Protein AF-A0A382G7A2-F1 (afdb_monomer_lite)

Foldseek 3Di:
DDQFEEEEEFQCQFPDPRVVVSLVVVLVVVVVVRHLYAYEHDHDPPGDRHNQDPPPPSSVVVVVRYDPDPDDPDDGPYYHYSDDD

pLDDT: mean 94.69, std 6.2, range [58.5, 98.06]

Sequence (85 aa):
MSKPLVLVTAPITTRSGYGNHSRDIVSALLDLDKYEVKVNPVRWGNTPMNALEDGNPIHDKIKECMLTEPSLPTQPDLHIHIVVP

Secondary structure (DSSP, 8-state):
-PPPEEEEEE-TTSSSHHHHHHHHHHHHHHHHT-SEEEEEE---TT--S--S-TT-HHHHHHHHTB-SSS--SS--SEEEE-S--

Organism: NCBI:txid408172

Structure (mmCIF, N/CA/C/O backbone):
data_AF-A0A382G7A2-F1
#
_entry.id   AF-A0A382G7A2-F1
#
loop_
_atom_site.group_PDB
_atom_site.id
_atom_site.type_symbol
_atom_site.label_atom_id
_atom_site.label_alt_id
_atom_site.label_comp_id
_atom_site.label_asym_id
_atom_site.label_entity_id
_atom_site.label_seq_id
_atom_site.pdbx_PDB_ins_code
_atom_site.Cartn_x
_atom_site.Cartn_y
_atom_site.Cartn_z
_atom_site.occupancy
_atom_site.B_iso_or_equiv
_atom_site.auth_seq_id
_atom_site.auth_comp_id
_atom_site.auth_asym_id
_atom_site.auth_atom_id
_atom_site.pdbx_PDB_model_num
ATOM 1 N N . MET A 1 1 ? -16.864 -0.111 18.006 1.00 58.50 1 MET A N 1
ATOM 2 C CA . MET A 1 1 ? -15.545 0.555 17.955 1.00 58.50 1 MET A CA 1
ATOM 3 C C . MET A 1 1 ? -15.184 0.741 16.492 1.00 58.50 1 MET A C 1
ATOM 5 O O . MET A 1 1 ? -15.549 -0.128 15.707 1.00 58.50 1 MET A O 1
ATOM 9 N N . SER A 1 2 ? -14.555 1.854 16.113 1.00 86.56 2 SER A N 1
ATOM 10 C CA . SER A 1 2 ? -13.997 2.029 14.764 1.00 86.56 2 SER A CA 1
ATOM 11 C C . SER A 1 2 ? -12.866 1.022 14.527 1.00 86.56 2 SER A C 1
ATOM 13 O O . SER A 1 2 ? -12.199 0.611 15.479 1.00 86.56 2 SER A O 1
ATOM 15 N N . LYS A 1 3 ? -12.680 0.587 13.275 1.00 95.19 3 LYS A N 1
ATOM 16 C CA . LYS A 1 3 ? -11.521 -0.235 12.894 1.00 95.19 3 LYS A CA 1
ATOM 17 C C . LYS A 1 3 ? -10.243 0.604 13.094 1.00 95.19 3 LYS A C 1
ATOM 19 O O . LYS A 1 3 ? -10.298 1.798 12.805 1.00 95.19 3 LYS A O 1
ATOM 24 N N . PRO A 1 4 ? -9.123 0.030 13.571 1.00 96.75 4 PRO A N 1
ATOM 25 C CA . PRO A 1 4 ? -7.860 0.760 13.648 1.00 96.75 4 PRO A CA 1
ATOM 26 C C . PRO A 1 4 ? -7.405 1.216 12.257 1.00 96.75 4 PRO A C 1
ATOM 28 O O . PRO A 1 4 ? -7.500 0.444 11.295 1.00 96.75 4 PRO A O 1
ATOM 31 N N . LEU A 1 5 ? -6.902 2.445 12.162 1.00 97.25 5 LEU A N 1
ATOM 32 C CA . LEU A 1 5 ? -6.378 3.043 10.940 1.00 97.25 5 LEU A CA 1
ATOM 33 C C . LEU A 1 5 ? -4.943 2.568 10.696 1.00 97.25 5 LEU A C 1
ATOM 35 O O . LEU A 1 5 ? -4.027 2.879 11.459 1.00 97.25 5 LEU A O 1
ATOM 39 N N . VAL A 1 6 ? -4.738 1.846 9.598 1.00 97.94 6 VAL A N 1
ATOM 40 C CA . VAL A 1 6 ? -3.423 1.383 9.149 1.00 97.94 6 VAL A CA 1
ATOM 41 C C . VAL A 1 6 ? -3.005 2.188 7.926 1.00 97.94 6 VAL A C 1
ATOM 43 O O . VAL A 1 6 ? -3.616 2.081 6.863 1.00 97.94 6 VAL A O 1
ATOM 46 N N . LEU A 1 7 ? -1.931 2.965 8.063 1.00 98.06 7 LEU A N 1
ATOM 47 C CA . LEU A 1 7 ? -1.260 3.600 6.933 1.00 98.06 7 LEU A CA 1
ATOM 48 C C . LEU A 1 7 ? -0.183 2.660 6.392 1.00 98.06 7 LEU A C 1
ATOM 50 O O . LEU A 1 7 ? 0.684 2.212 7.139 1.00 98.06 7 LEU A O 1
ATOM 54 N N . VAL A 1 8 ? -0.187 2.411 5.088 1.00 98.00 8 VAL A N 1
ATOM 55 C CA . VAL A 1 8 ? 0.872 1.676 4.391 1.00 98.00 8 VAL A CA 1
ATOM 56 C C . VAL A 1 8 ? 1.565 2.618 3.413 1.00 98.00 8 VAL A C 1
ATOM 58 O O . VAL A 1 8 ? 0.965 3.029 2.425 1.00 98.00 8 VAL A O 1
ATOM 61 N N . THR A 1 9 ? 2.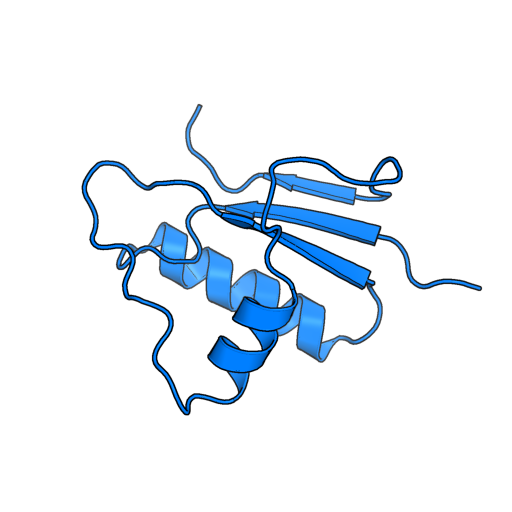830 2.955 3.656 1.00 97.50 9 THR A N 1
ATOM 62 C CA . THR A 1 9 ? 3.653 3.722 2.705 1.00 97.50 9 THR A CA 1
ATOM 63 C C . THR A 1 9 ? 4.537 2.758 1.927 1.00 97.50 9 THR A C 1
ATOM 65 O O . THR A 1 9 ? 5.429 2.141 2.513 1.00 97.50 9 THR A O 1
ATOM 68 N N . ALA A 1 10 ? 4.279 2.588 0.628 1.00 97.19 10 ALA A N 1
ATOM 69 C CA . ALA A 1 10 ? 4.891 1.510 -0.150 1.00 97.19 10 ALA A CA 1
ATOM 70 C C . ALA A 1 10 ? 4.849 1.742 -1.675 1.00 97.19 10 ALA A C 1
ATOM 72 O O . ALA A 1 10 ? 3.957 2.441 -2.167 1.00 97.19 10 ALA A O 1
ATOM 73 N N . PRO A 1 11 ? 5.751 1.132 -2.472 1.00 96.69 11 PRO A N 1
ATOM 74 C CA . PRO A 1 11 ? 5.793 1.284 -3.926 1.00 96.69 11 PRO A CA 1
ATOM 75 C C . PRO A 1 11 ? 4.759 0.416 -4.662 1.00 96.69 11 PRO A C 1
ATOM 77 O O . PRO A 1 11 ? 5.061 -0.243 -5.659 1.00 96.69 11 PRO A O 1
ATOM 80 N N . ILE A 1 12 ? 3.521 0.402 -4.171 1.00 97.25 12 ILE A N 1
ATOM 81 C CA . ILE A 1 12 ? 2.459 -0.540 -4.554 1.00 97.25 12 ILE A CA 1
ATOM 82 C C . ILE A 1 12 ? 2.056 -0.473 -6.037 1.00 97.25 12 ILE A C 1
ATOM 84 O O . ILE A 1 12 ? 1.627 -1.473 -6.615 1.00 97.25 12 ILE A O 1
ATOM 88 N N . THR A 1 13 ? 2.231 0.683 -6.679 1.00 97.12 13 THR A N 1
ATOM 89 C CA . THR A 1 13 ? 1.918 0.892 -8.102 1.00 97.12 13 THR A CA 1
ATOM 90 C C . THR A 1 13 ? 3.024 0.397 -9.024 1.00 97.12 13 THR A C 1
ATOM 92 O O . THR A 1 13 ? 2.821 0.289 -10.234 1.00 97.12 13 THR A O 1
ATOM 95 N N . THR A 1 14 ? 4.202 0.093 -8.479 1.00 97.25 14 THR A N 1
ATOM 96 C CA . THR A 1 14 ? 5.390 -0.189 -9.279 1.00 97.25 14 THR A CA 1
ATOM 97 C C . THR A 1 14 ? 5.423 -1.635 -9.771 1.00 97.25 14 THR A C 1
ATOM 99 O O . THR A 1 14 ? 5.069 -2.582 -9.053 1.00 97.25 14 THR A O 1
ATOM 102 N N . ARG A 1 15 ? 5.897 -1.828 -11.005 1.00 96.38 15 ARG A N 1
ATOM 103 C CA . ARG A 1 15 ? 6.268 -3.132 -11.576 1.00 96.38 15 ARG A CA 1
ATOM 104 C C . ARG A 1 15 ? 7.644 -3.540 -11.024 1.00 96.38 15 ARG A C 1
ATOM 106 O O . ARG A 1 15 ? 8.646 -3.524 -11.731 1.00 96.38 15 ARG A O 1
ATOM 113 N N . SER A 1 16 ? 7.697 -3.843 -9.728 1.00 95.00 16 SER A N 1
ATOM 114 C CA . SER A 1 16 ? 8.903 -4.264 -9.004 1.00 95.00 16 SER A CA 1
ATOM 115 C C . SER A 1 16 ? 8.584 -5.385 -8.009 1.00 95.00 16 SER A C 1
ATOM 117 O O . SER A 1 16 ? 7.418 -5.597 -7.671 1.00 95.00 16 SER A O 1
ATOM 119 N N . GLY A 1 17 ? 9.609 -6.089 -7.512 1.00 94.38 17 GLY A N 1
ATOM 120 C CA . GLY A 1 17 ? 9.434 -7.099 -6.458 1.00 94.38 17 GLY A CA 1
ATOM 121 C C . GLY A 1 17 ? 8.862 -6.502 -5.167 1.00 94.38 17 GLY A C 1
ATOM 122 O O . GLY A 1 17 ? 7.917 -7.049 -4.606 1.00 94.38 17 GLY A O 1
ATOM 123 N N . TYR A 1 18 ? 9.348 -5.324 -4.760 1.00 94.56 18 TYR A N 1
ATOM 124 C CA . TYR A 1 18 ? 8.799 -4.589 -3.617 1.00 94.56 18 TYR A CA 1
ATOM 125 C C . TYR A 1 18 ? 7.369 -4.123 -3.865 1.00 94.56 18 TYR A C 1
ATOM 127 O O . TYR A 1 18 ? 6.531 -4.236 -2.976 1.00 94.56 18 TYR A O 1
ATOM 135 N N . GLY A 1 19 ? 7.058 -3.657 -5.076 1.00 96.69 19 GLY A N 1
ATOM 136 C CA . GLY A 1 19 ? 5.694 -3.313 -5.460 1.00 96.69 19 GLY A CA 1
ATOM 137 C C . GLY A 1 19 ? 4.764 -4.519 -5.393 1.00 96.69 19 GLY A C 1
ATOM 138 O O . GLY A 1 19 ? 3.651 -4.395 -4.891 1.00 96.69 19 GLY A O 1
ATOM 139 N N . ASN A 1 20 ? 5.233 -5.694 -5.823 1.00 97.00 20 ASN A N 1
ATOM 140 C CA . ASN A 1 20 ? 4.465 -6.932 -5.728 1.00 97.00 20 ASN A CA 1
ATOM 141 C C . ASN A 1 20 ? 4.185 -7.323 -4.285 1.00 97.00 20 ASN A C 1
ATOM 143 O O . ASN A 1 20 ? 3.030 -7.474 -3.908 1.00 97.00 20 ASN A O 1
ATOM 147 N N . HIS A 1 21 ? 5.225 -7.359 -3.458 1.00 96.25 21 HIS A N 1
ATOM 148 C CA . HIS A 1 21 ? 5.070 -7.698 -2.052 1.00 96.25 21 HIS A CA 1
ATOM 149 C C . HIS A 1 21 ? 4.194 -6.686 -1.294 1.00 96.25 21 HIS A C 1
ATOM 151 O O . HIS A 1 21 ? 3.414 -7.052 -0.421 1.00 96.25 21 HIS A O 1
ATOM 157 N N . SER A 1 22 ? 4.263 -5.407 -1.675 1.00 97.44 22 SER A N 1
ATOM 158 C CA . SER A 1 22 ? 3.380 -4.368 -1.136 1.00 97.44 22 SER A CA 1
ATOM 159 C C . SER A 1 22 ? 1.910 -4.637 -1.469 1.00 97.44 22 SER A C 1
ATOM 161 O O . SER A 1 22 ? 1.052 -4.451 -0.610 1.00 97.44 22 SER A O 1
ATOM 163 N N . ARG A 1 23 ? 1.608 -5.094 -2.695 1.00 97.75 23 ARG A N 1
ATOM 164 C CA . ARG A 1 23 ? 0.246 -5.490 -3.087 1.00 97.75 23 ARG A CA 1
ATOM 165 C C . ARG A 1 23 ? -0.223 -6.713 -2.308 1.00 97.75 23 ARG A C 1
ATOM 167 O O . ARG A 1 23 ? -1.360 -6.696 -1.851 1.00 97.75 23 ARG A O 1
ATOM 174 N N . ASP A 1 24 ? 0.636 -7.710 -2.097 1.00 97.62 24 ASP A N 1
ATOM 175 C CA . ASP A 1 24 ? 0.295 -8.901 -1.304 1.00 97.62 24 ASP A CA 1
ATOM 176 C C . ASP A 1 24 ? -0.093 -8.517 0.135 1.00 97.62 24 ASP A C 1
ATOM 178 O O . ASP A 1 24 ? -1.137 -8.935 0.636 1.00 97.62 24 ASP A O 1
ATOM 182 N N . ILE A 1 25 ? 0.704 -7.654 0.778 1.00 97.69 25 ILE A N 1
ATOM 183 C CA . ILE A 1 25 ? 0.442 -7.175 2.143 1.00 97.69 25 ILE A CA 1
ATOM 184 C C . ILE A 1 25 ? -0.867 -6.385 2.212 1.00 97.69 25 ILE A C 1
ATOM 186 O O . ILE A 1 25 ? -1.697 -6.652 3.07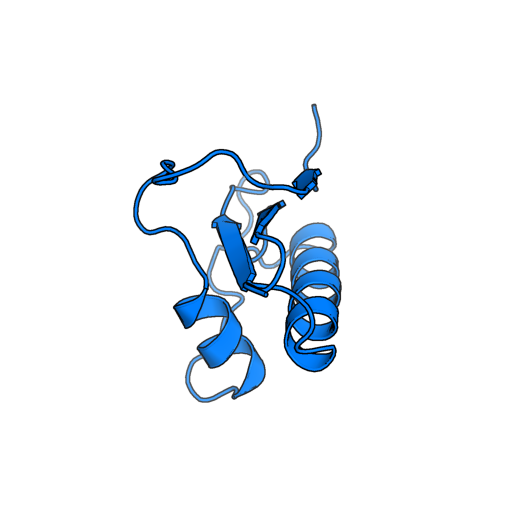9 1.00 97.69 25 ILE A O 1
ATOM 190 N N . VAL A 1 26 ? -1.073 -5.420 1.311 1.00 98.00 26 VAL A N 1
ATOM 191 C CA . VAL A 1 26 ? -2.301 -4.612 1.318 1.00 98.00 26 VAL A CA 1
ATOM 192 C C . VAL A 1 26 ? -3.527 -5.473 1.021 1.00 98.00 26 VAL A C 1
ATOM 194 O O . VAL A 1 26 ? -4.540 -5.313 1.694 1.00 98.00 26 VAL A O 1
ATOM 197 N N . SER A 1 27 ? -3.435 -6.425 0.091 1.00 97.69 27 SER A N 1
ATOM 198 C CA . SER A 1 27 ? -4.536 -7.351 -0.209 1.00 97.69 27 SER A CA 1
ATOM 199 C C . SER A 1 27 ? -4.910 -8.176 1.019 1.00 97.69 27 SER A C 1
ATOM 201 O O . SER A 1 27 ? -6.078 -8.223 1.386 1.00 97.69 27 SER A O 1
ATOM 203 N N . ALA A 1 28 ? -3.921 -8.727 1.729 1.00 97.81 28 ALA A N 1
ATOM 204 C CA . ALA A 1 28 ? -4.163 -9.463 2.965 1.00 97.81 28 ALA A CA 1
ATOM 205 C C . ALA A 1 28 ? -4.797 -8.587 4.063 1.00 97.81 28 ALA A C 1
ATOM 207 O O . ALA A 1 28 ? -5.686 -9.045 4.779 1.00 97.81 28 ALA A O 1
ATOM 208 N N . LEU A 1 29 ? -4.378 -7.322 4.198 1.00 97.69 29 LEU A N 1
ATOM 209 C CA . LEU A 1 29 ? -4.987 -6.383 5.151 1.00 97.69 29 LEU A CA 1
ATOM 210 C C . LEU A 1 29 ? -6.456 -6.087 4.817 1.00 97.69 29 LEU A C 1
ATOM 212 O O . LEU A 1 29 ? -7.278 -6.016 5.732 1.00 97.69 29 LEU A O 1
ATOM 216 N N . LEU A 1 30 ? -6.778 -5.936 3.530 1.00 96.94 30 LEU A N 1
ATOM 217 C CA . LEU A 1 30 ? -8.146 -5.733 3.052 1.00 96.94 30 LEU A CA 1
ATOM 218 C C . LEU A 1 30 ? -9.004 -6.989 3.258 1.00 96.94 30 LEU A C 1
ATOM 220 O O . LEU A 1 30 ? -10.130 -6.879 3.735 1.00 96.94 30 LEU A O 1
ATOM 224 N N . ASP A 1 31 ? -8.465 -8.175 2.970 1.00 97.00 31 ASP A N 1
ATOM 225 C CA . ASP A 1 31 ? -9.167 -9.454 3.135 1.00 97.00 31 ASP A CA 1
ATOM 226 C C . ASP A 1 31 ? -9.449 -9.792 4.604 1.00 97.00 31 ASP A C 1
ATOM 228 O O . ASP A 1 31 ? -10.458 -10.425 4.917 1.00 97.00 31 ASP A O 1
ATOM 232 N N . LEU A 1 32 ? -8.589 -9.351 5.528 1.00 96.25 32 LEU A N 1
ATOM 233 C CA . LEU A 1 32 ? -8.841 -9.488 6.963 1.00 96.25 32 LEU A CA 1
ATOM 234 C C . LEU A 1 32 ? -10.067 -8.690 7.421 1.00 96.25 32 LEU A C 1
ATOM 236 O O . LEU A 1 32 ? -10.648 -9.042 8.446 1.00 96.25 32 LEU A O 1
ATOM 240 N N . ASP A 1 33 ? -10.410 -7.604 6.723 1.00 95.06 33 ASP A N 1
ATOM 241 C CA . ASP A 1 33 ? -11.499 -6.671 7.042 1.00 95.06 33 ASP A CA 1
ATOM 242 C C . ASP A 1 33 ? -11.490 -6.143 8.498 1.00 95.06 33 ASP A C 1
ATOM 244 O O . ASP A 1 33 ? -12.498 -5.706 9.051 1.00 95.06 33 ASP A O 1
ATOM 248 N N . LYS A 1 34 ? -10.326 -6.161 9.156 1.00 97.19 34 LYS A N 1
ATOM 249 C CA . LYS A 1 34 ? -10.158 -5.725 10.556 1.00 97.19 34 LYS A CA 1
ATOM 250 C C . LYS A 1 34 ? -9.697 -4.280 10.698 1.00 97.19 34 LYS A C 1
ATOM 252 O O . LYS A 1 34 ? -9.777 -3.732 11.794 1.00 97.19 34 LYS A O 1
ATOM 257 N N . TYR A 1 35 ? -9.226 -3.680 9.611 1.00 97.12 35 TYR A N 1
ATOM 258 C CA . TYR A 1 35 ? -8.534 -2.397 9.610 1.00 97.12 35 TYR A CA 1
ATOM 259 C C . TYR A 1 35 ? -9.182 -1.436 8.623 1.00 97.12 35 TYR A C 1
ATOM 261 O O . TYR A 1 35 ? -9.700 -1.853 7.588 1.00 97.12 35 TYR A O 1
ATOM 269 N N . GLU A 1 36 ? -9.119 -0.146 8.931 1.00 96.81 36 GLU A N 1
ATOM 270 C CA . GLU A 1 36 ? -9.274 0.881 7.911 1.00 96.81 36 GLU A CA 1
ATOM 271 C C . GLU A 1 36 ? -7.909 1.073 7.248 1.00 96.81 36 GLU A C 1
ATOM 273 O O . GLU A 1 36 ? -6.970 1.560 7.874 1.00 96.81 36 GLU A O 1
ATOM 278 N N . VAL A 1 37 ? -7.765 0.629 6.000 1.00 97.69 37 VAL A N 1
ATOM 279 C CA . VAL A 1 37 ? -6.480 0.663 5.293 1.00 97.69 37 VAL A CA 1
ATOM 280 C C . VAL A 1 37 ? -6.392 1.928 4.447 1.00 97.69 37 VAL A C 1
ATOM 282 O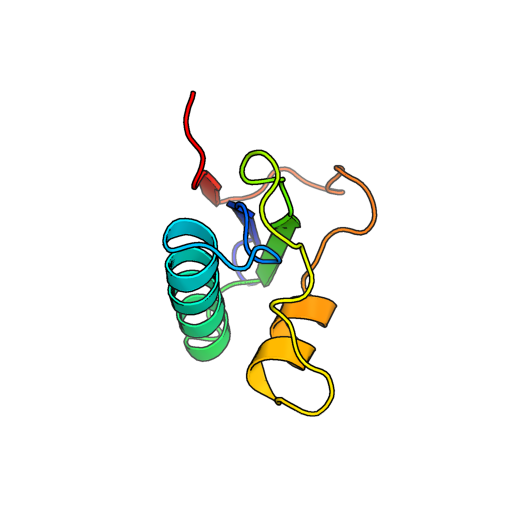 O . VAL A 1 37 ? -7.271 2.206 3.632 1.00 97.69 37 VAL A O 1
ATOM 285 N N . LYS A 1 38 ? -5.300 2.677 4.604 1.00 97.88 38 LYS A N 1
ATOM 286 C CA . LYS A 1 38 ? -4.910 3.772 3.712 1.00 97.88 38 LYS A CA 1
ATOM 287 C C . LYS A 1 38 ? -3.530 3.506 3.143 1.00 97.88 38 LYS A C 1
ATOM 289 O O . LYS A 1 38 ? -2.633 3.069 3.861 1.00 97.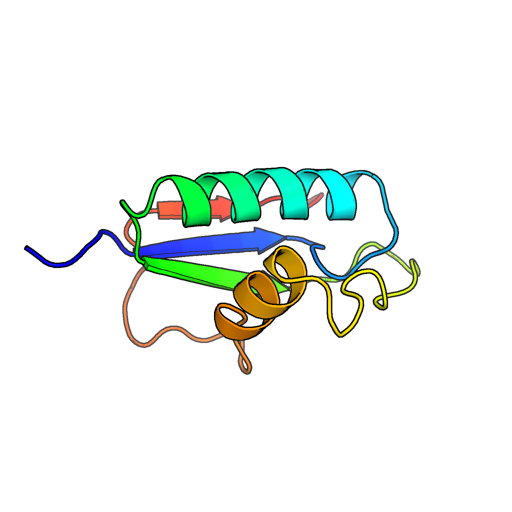88 38 LYS A O 1
ATOM 294 N N . VAL A 1 39 ? -3.340 3.786 1.859 1.00 97.75 39 VAL A N 1
ATOM 295 C CA . VAL A 1 39 ? -2.070 3.537 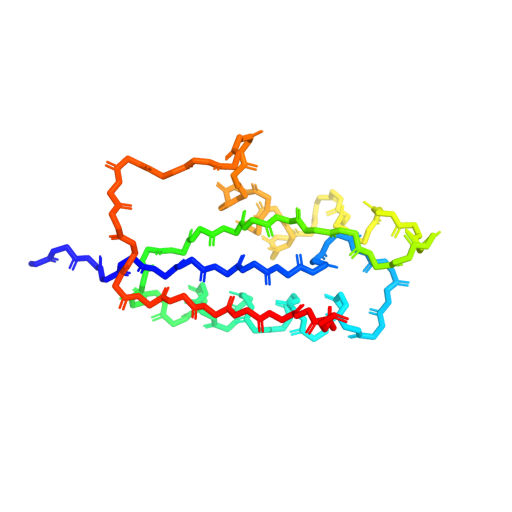1.172 1.00 97.75 39 VAL A CA 1
ATOM 296 C C . VAL A 1 39 ? -1.479 4.845 0.672 1.00 97.75 39 VAL A C 1
ATOM 298 O O . VAL A 1 39 ? -2.105 5.545 -0.114 1.00 97.75 39 VAL A O 1
ATOM 301 N N . ASN A 1 40 ? -0.257 5.159 1.091 1.00 97.19 40 ASN A N 1
ATOM 302 C CA . ASN A 1 40 ? 0.542 6.246 0.538 1.00 97.19 40 ASN A CA 1
ATOM 303 C C . ASN A 1 40 ? 1.514 5.673 -0.512 1.00 97.19 40 ASN A C 1
ATOM 305 O O . ASN A 1 40 ? 2.537 5.080 -0.141 1.00 97.19 40 ASN A O 1
ATOM 309 N N . PRO A 1 41 ? 1.199 5.770 -1.816 1.00 95.62 41 PRO A N 1
ATOM 310 C CA . PRO A 1 41 ? 2.046 5.198 -2.848 1.00 95.62 41 PRO A CA 1
ATOM 311 C C . PRO A 1 41 ? 3.344 5.992 -3.003 1.00 95.62 41 PRO A C 1
ATOM 313 O O . PRO A 1 41 ? 3.337 7.213 -3.137 1.00 95.62 41 PRO A O 1
ATOM 316 N N . VAL A 1 42 ? 4.467 5.280 -3.069 1.00 94.81 42 VAL A N 1
ATOM 317 C CA . VAL A 1 42 ? 5.777 5.873 -3.374 1.00 94.81 42 VAL A CA 1
ATOM 318 C C . VAL A 1 42 ? 6.384 5.279 -4.643 1.00 94.81 42 VAL A C 1
ATOM 320 O O . VAL A 1 42 ? 5.900 4.293 -5.197 1.00 94.81 42 VAL A O 1
ATOM 323 N N . ARG A 1 43 ? 7.458 5.890 -5.141 1.00 93.94 43 ARG A N 1
ATOM 324 C CA . ARG A 1 43 ? 8.209 5.364 -6.288 1.00 93.94 43 ARG A CA 1
ATOM 325 C C . ARG A 1 43 ? 9.170 4.256 -5.856 1.00 93.94 43 ARG A C 1
ATOM 327 O O . ARG A 1 43 ? 9.567 4.178 -4.699 1.00 93.94 43 ARG A O 1
ATOM 334 N N . TRP A 1 44 ? 9.600 3.447 -6.823 1.00 94.25 44 TRP A N 1
ATOM 335 C CA . TRP A 1 44 ? 10.713 2.508 -6.678 1.00 94.25 44 TRP A CA 1
ATOM 336 C C . TRP A 1 44 ? 11.716 2.737 -7.810 1.00 94.25 44 TRP A C 1
ATOM 338 O O . TRP A 1 44 ? 11.627 2.144 -8.891 1.00 94.25 44 TRP A O 1
ATOM 348 N N . GLY A 1 45 ? 12.626 3.689 -7.595 1.00 91.00 45 GLY A N 1
ATOM 349 C CA . GLY A 1 45 ? 13.508 4.193 -8.648 1.00 91.00 45 GLY A CA 1
ATOM 350 C C . GLY A 1 45 ? 12.716 4.628 -9.888 1.00 91.00 45 GLY A C 1
ATOM 351 O O . GLY A 1 45 ? 11.729 5.356 -9.780 1.00 91.00 45 GLY A O 1
ATOM 352 N N . ASN A 1 46 ? 13.125 4.121 -11.054 1.00 94.69 46 ASN A N 1
ATOM 353 C CA . ASN A 1 46 ? 12.495 4.395 -12.351 1.00 94.69 46 ASN A CA 1
ATOM 354 C C . ASN A 1 46 ? 11.550 3.277 -12.825 1.00 94.69 46 ASN A C 1
ATOM 356 O O . ASN A 1 46 ? 11.243 3.198 -14.014 1.00 94.69 46 ASN A O 1
ATOM 360 N N . THR A 1 47 ? 11.114 2.378 -11.937 1.00 95.44 47 THR A N 1
ATOM 361 C CA . THR A 1 47 ? 10.204 1.301 -12.357 1.00 95.44 47 THR A CA 1
ATOM 362 C C . THR A 1 47 ? 8.840 1.849 -12.800 1.00 95.44 47 THR A C 1
ATOM 364 O O . THR A 1 47 ? 8.334 2.804 -12.202 1.00 95.44 47 THR A O 1
ATOM 367 N N . PRO A 1 48 ? 8.214 1.254 -13.836 1.00 96.81 48 PRO A N 1
ATOM 368 C CA . PRO A 1 48 ? 6.890 1.668 -14.296 1.00 96.81 48 PRO A CA 1
ATOM 369 C C . PRO A 1 48 ? 5.844 1.590 -13.178 1.00 96.81 48 PRO A C 1
ATOM 371 O O . PRO A 1 48 ? 5.806 0.607 -12.442 1.00 96.81 48 PRO A O 1
ATOM 374 N N . MET A 1 49 ? 4.968 2.594 -13.079 1.00 95.75 49 MET A N 1
ATOM 375 C CA . MET A 1 49 ? 3.925 2.706 -12.041 1.00 95.75 49 MET A CA 1
ATOM 376 C C . MET A 1 49 ? 2.540 2.235 -12.517 1.00 95.75 49 MET A C 1
ATOM 378 O O . MET A 1 49 ? 1.515 2.769 -12.108 1.00 95.75 49 MET A O 1
ATOM 382 N N . ASN A 1 50 ? 2.504 1.264 -13.427 1.00 96.25 50 ASN A N 1
ATOM 383 C CA . ASN A 1 50 ? 1.284 0.759 -14.062 1.00 96.25 50 ASN A CA 1
ATOM 384 C C . ASN A 1 50 ? 0.967 -0.688 -13.648 1.00 96.25 50 ASN A C 1
ATOM 386 O O . ASN A 1 50 ? 0.463 -1.467 -14.457 1.00 96.25 50 ASN A O 1
ATOM 390 N N . ALA A 1 51 ? 1.334 -1.088 -12.426 1.00 97.12 51 ALA A N 1
ATOM 391 C CA . ALA A 1 51 ? 1.109 -2.451 -11.945 1.00 97.12 51 ALA A CA 1
ATOM 392 C C . ALA A 1 51 ? -0.351 -2.750 -11.574 1.00 97.12 51 ALA A C 1
ATOM 394 O O . ALA A 1 51 ? -0.752 -3.908 -11.614 1.00 97.12 51 ALA A O 1
ATOM 395 N N . LEU A 1 52 ? -1.133 -1.724 -11.224 1.00 96.56 52 LEU A N 1
ATOM 396 C CA . LEU A 1 52 ? -2.551 -1.868 -10.898 1.00 96.56 52 LEU A CA 1
ATOM 397 C C . LEU A 1 52 ? -3.387 -1.812 -12.180 1.00 96.56 52 LEU A C 1
ATOM 399 O O . LEU A 1 52 ? -3.646 -0.742 -12.721 1.00 96.56 52 LEU A O 1
ATOM 403 N N . GLU A 1 53 ? -3.771 -2.984 -12.664 1.00 95.88 53 GLU A N 1
ATOM 404 C CA . GLU A 1 53 ? -4.589 -3.177 -13.868 1.00 95.88 53 GLU A CA 1
ATOM 405 C C . GLU A 1 53 ? -6.076 -2.902 -13.602 1.00 95.88 53 GLU A C 1
ATOM 407 O O . GLU A 1 53 ? -6.579 -3.202 -12.519 1.00 95.88 53 GLU A O 1
ATOM 412 N N . ASP A 1 54 ? -6.772 -2.311 -14.574 1.00 93.81 54 ASP A N 1
ATOM 413 C CA . ASP A 1 54 ? -8.217 -2.063 -14.514 1.00 93.81 54 ASP A CA 1
ATOM 414 C C . ASP A 1 54 ? -9.009 -3.360 -14.717 1.00 93.81 54 ASP A C 1
ATOM 416 O O . ASP A 1 54 ? -8.648 -4.195 -15.549 1.00 93.81 54 ASP A O 1
ATOM 420 N N . GLY A 1 55 ? -10.090 -3.538 -13.953 1.00 93.88 55 GLY A N 1
ATOM 421 C CA . GLY A 1 55 ? -10.931 -4.736 -14.014 1.00 93.88 55 GLY A CA 1
ATOM 422 C C . GLY A 1 55 ? -10.403 -5.916 -13.194 1.00 93.88 55 GLY A C 1
ATOM 423 O O . GLY A 1 55 ? -11.039 -6.970 -13.167 1.00 93.88 55 GLY A O 1
ATOM 424 N N . ASN A 1 56 ? -9.269 -5.756 -12.505 1.00 96.12 56 ASN A N 1
ATOM 425 C CA . ASN A 1 56 ? -8.838 -6.691 -11.474 1.00 96.12 56 ASN A CA 1
ATOM 426 C C . ASN A 1 56 ? -9.481 -6.287 -10.130 1.00 96.12 56 ASN A C 1
ATOM 428 O O . ASN A 1 56 ? -9.120 -5.240 -9.587 1.00 96.12 56 ASN A O 1
ATOM 432 N N . PRO A 1 57 ? -10.354 -7.128 -9.536 1.00 95.88 57 PRO A N 1
ATOM 433 C CA . PRO A 1 57 ? -11.105 -6.759 -8.335 1.00 95.88 57 PRO A CA 1
ATOM 434 C C . PRO A 1 57 ? -10.236 -6.372 -7.133 1.00 95.88 57 PRO A C 1
ATOM 436 O O . PRO A 1 57 ? -10.626 -5.525 -6.334 1.00 95.88 57 PRO A O 1
ATOM 439 N N . ILE A 1 58 ? -9.061 -6.989 -6.981 1.00 95.38 58 ILE A N 1
ATOM 440 C CA . ILE A 1 58 ? -8.136 -6.680 -5.883 1.00 95.38 58 ILE A CA 1
ATOM 441 C C . ILE A 1 58 ? -7.442 -5.344 -6.148 1.00 95.38 58 ILE A C 1
ATOM 443 O O . ILE A 1 58 ? -7.322 -4.519 -5.246 1.00 95.38 58 ILE A O 1
ATOM 447 N N . HIS A 1 59 ? -7.008 -5.101 -7.386 1.00 97.19 59 HIS A N 1
ATOM 448 C CA . HIS A 1 59 ? -6.372 -3.835 -7.741 1.00 97.19 59 HIS A CA 1
ATOM 449 C C . HIS A 1 59 ? -7.330 -2.658 -7.601 1.00 97.19 59 HIS A C 1
ATOM 451 O O . HIS A 1 59 ? -6.914 -1.603 -7.130 1.00 97.19 59 HIS A O 1
ATOM 457 N N . ASP A 1 60 ? -8.597 -2.839 -7.962 1.00 96.81 60 ASP A N 1
ATOM 458 C CA . ASP A 1 60 ? -9.602 -1.789 -7.843 1.00 96.81 60 ASP A CA 1
ATOM 459 C C . ASP A 1 60 ? -9.859 -1.439 -6.365 1.00 96.81 60 ASP A C 1
ATOM 461 O O . ASP A 1 60 ? -9.790 -0.266 -6.001 1.00 96.81 60 ASP A O 1
ATOM 465 N N . LYS A 1 61 ? -9.958 -2.437 -5.473 1.00 96.50 61 LYS A N 1
ATOM 466 C CA . LYS A 1 61 ? -9.997 -2.201 -4.014 1.00 96.50 61 LYS A CA 1
ATOM 467 C C . LYS A 1 61 ? -8.752 -1.484 -3.484 1.00 96.50 61 LYS A C 1
ATOM 469 O O . LYS A 1 61 ? -8.850 -0.608 -2.627 1.00 96.50 61 LYS A O 1
ATOM 474 N N . ILE A 1 62 ? -7.565 -1.851 -3.976 1.00 97.31 62 ILE A N 1
ATOM 475 C CA . ILE A 1 62 ? -6.318 -1.172 -3.602 1.00 97.31 62 ILE A CA 1
ATOM 476 C C . ILE A 1 62 ? -6.380 0.303 -4.013 1.00 97.31 62 ILE A C 1
ATOM 478 O O . ILE A 1 62 ? -6.036 1.154 -3.194 1.00 97.31 62 ILE A O 1
ATOM 482 N N . LYS A 1 63 ? -6.830 0.607 -5.241 1.00 97.00 63 LYS A N 1
ATOM 483 C CA . LYS A 1 63 ? -6.972 1.984 -5.751 1.00 97.00 63 LYS A CA 1
ATOM 484 C C . LYS A 1 63 ? -7.896 2.822 -4.862 1.00 97.00 63 LYS A C 1
ATOM 486 O O . LYS A 1 63 ? -7.554 3.960 -4.560 1.00 97.00 63 LYS A O 1
ATOM 491 N N . GLU A 1 64 ? -9.008 2.259 -4.390 1.00 96.19 64 GLU A N 1
ATOM 492 C CA . GLU A 1 64 ? -9.966 2.943 -3.499 1.00 96.19 64 GLU A CA 1
ATOM 493 C C . GLU A 1 64 ? -9.362 3.356 -2.146 1.00 96.19 64 GLU A C 1
ATOM 495 O O . GLU A 1 64 ? -9.802 4.322 -1.521 1.00 96.19 64 GLU A O 1
ATOM 500 N N . CYS A 1 65 ? -8.334 2.641 -1.691 1.00 95.81 65 CYS A N 1
ATOM 501 C CA . CYS A 1 65 ? -7.677 2.891 -0.411 1.00 95.81 65 CYS A CA 1
ATOM 502 C C . CYS A 1 65 ? -6.475 3.846 -0.528 1.00 95.81 65 CYS A C 1
ATOM 504 O O . CYS A 1 65 ? -5.855 4.185 0.485 1.00 95.81 65 CYS A O 1
ATOM 506 N N . MET A 1 66 ? -6.110 4.270 -1.741 1.00 96.50 66 MET A N 1
ATOM 507 C CA . MET A 1 66 ? -4.957 5.141 -1.964 1.00 96.50 66 MET A CA 1
ATOM 508 C C . MET A 1 66 ? -5.239 6.575 -1.534 1.00 96.50 66 MET A C 1
ATOM 510 O O . MET A 1 66 ? -6.302 7.138 -1.786 1.00 96.50 66 MET A O 1
ATOM 514 N N . LEU A 1 67 ? -4.236 7.189 -0.920 1.00 95.88 67 LEU A N 1
ATOM 515 C CA . LEU A 1 67 ? -4.241 8.611 -0.645 1.00 95.88 67 LEU A CA 1
ATOM 516 C C . LEU A 1 67 ? -4.024 9.394 -1.943 1.00 95.88 67 LEU A C 1
ATOM 518 O O . LEU A 1 67 ? -3.089 9.123 -2.697 1.00 95.88 67 LEU A O 1
ATOM 522 N N . THR A 1 68 ? -4.879 10.387 -2.183 1.00 89.25 68 THR A N 1
ATOM 523 C CA . THR A 1 68 ? -4.721 11.358 -3.276 1.00 89.25 68 THR A CA 1
ATOM 524 C C . THR A 1 68 ? -3.698 12.439 -2.933 1.00 89.25 68 THR A C 1
ATOM 526 O O . THR A 1 68 ? -3.027 12.961 -3.818 1.00 89.25 68 THR A O 1
ATOM 529 N N . GLU A 1 69 ? -3.559 12.750 -1.645 1.00 91.00 69 GLU A N 1
ATOM 530 C CA . GLU A 1 69 ? -2.595 13.697 -1.088 1.00 91.00 69 GLU A CA 1
ATOM 531 C C . GLU A 1 69 ? -1.857 13.042 0.086 1.00 91.00 69 GLU A C 1
ATOM 533 O O . GLU A 1 69 ? -2.443 12.208 0.773 1.00 91.00 69 GLU A O 1
ATOM 538 N N . PRO A 1 70 ? -0.592 13.399 0.368 1.00 87.56 70 PRO A N 1
ATOM 539 C CA . PRO A 1 70 ? 0.202 12.788 1.436 1.00 87.56 70 PRO A CA 1
ATOM 540 C C . PRO A 1 70 ? -0.200 13.314 2.828 1.00 87.56 70 PRO A C 1
ATOM 542 O O . PRO A 1 70 ? 0.640 13.762 3.606 1.00 87.56 70 PRO A O 1
ATOM 545 N N . SER A 1 71 ? -1.494 13.292 3.138 1.00 91.88 71 SER A N 1
ATOM 546 C CA . SER A 1 71 ? -2.073 13.760 4.391 1.00 91.88 71 SER A CA 1
ATOM 547 C C . SER A 1 71 ? -3.127 12.773 4.897 1.00 91.88 71 SER A C 1
ATOM 549 O O . SER A 1 71 ? -3.784 12.066 4.133 1.00 91.88 71 SER A O 1
ATOM 551 N N . LEU A 1 72 ? -3.264 12.708 6.219 1.00 93.12 72 LEU A N 1
ATOM 552 C CA . LEU A 1 72 ? -4.333 11.982 6.894 1.00 93.12 72 LEU A CA 1
ATOM 553 C C . LEU A 1 72 ? -5.049 12.943 7.846 1.00 93.12 72 LEU A C 1
ATOM 555 O O . LEU A 1 72 ? -4.390 13.790 8.453 1.00 93.12 72 LEU A O 1
ATOM 559 N N . PRO A 1 73 ? -6.376 12.809 8.018 1.00 90.62 73 PRO A N 1
ATOM 560 C CA . PRO A 1 73 ? -7.130 13.645 8.951 1.00 90.62 73 PRO A CA 1
ATOM 561 C C . PRO A 1 73 ? -6.760 13.366 10.416 1.00 90.62 73 PRO A C 1
ATOM 563 O O . PRO A 1 73 ? -6.954 14.220 11.278 1.00 90.62 73 PRO A O 1
ATOM 566 N N . THR A 1 74 ? -6.232 12.174 10.702 1.00 93.12 74 THR A N 1
ATOM 567 C CA . THR A 1 74 ? -5.839 11.715 12.035 1.00 93.12 74 THR A CA 1
ATOM 568 C C . THR A 1 74 ? -4.534 10.928 11.968 1.00 93.12 74 THR A C 1
ATOM 570 O O . THR A 1 74 ? -4.155 10.405 10.918 1.00 93.12 74 THR A O 1
ATOM 573 N N . GLN A 1 75 ? -3.845 10.817 13.105 1.00 95.31 75 GLN A N 1
ATOM 574 C CA . GLN A 1 75 ? -2.694 9.927 13.230 1.00 95.31 75 GLN A CA 1
ATOM 575 C C . GLN A 1 75 ? -3.142 8.467 13.013 1.00 95.31 75 GLN A C 1
ATOM 577 O O . GLN A 1 75 ? -4.165 8.075 13.576 1.00 95.31 75 GLN A O 1
ATOM 582 N N . PRO A 1 76 ? -2.419 7.666 12.208 1.00 97.31 76 PRO A N 1
ATOM 583 C CA . PRO A 1 76 ? -2.715 6.245 12.071 1.00 97.31 76 PRO A CA 1
ATOM 584 C C . PRO A 1 76 ? -2.340 5.484 13.349 1.00 97.31 76 PRO A C 1
ATOM 586 O O . PRO A 1 76 ? -1.333 5.795 13.987 1.00 97.31 76 PRO A O 1
ATOM 589 N N . ASP A 1 77 ? -3.111 4.449 13.679 1.00 97.94 77 ASP A N 1
ATOM 590 C CA . ASP A 1 77 ? -2.828 3.538 14.797 1.00 97.94 77 ASP A CA 1
ATOM 591 C C . ASP A 1 77 ? -1.601 2.658 14.515 1.00 97.94 77 ASP A C 1
ATOM 593 O O . ASP A 1 77 ? -0.868 2.269 15.425 1.00 97.94 77 ASP A O 1
ATOM 597 N N . LEU A 1 78 ? -1.366 2.346 13.238 1.00 97.19 78 LEU A N 1
ATOM 598 C CA . LEU A 1 78 ? -0.196 1.617 12.765 1.00 97.19 78 LEU A CA 1
ATOM 599 C C . LEU A 1 78 ? 0.289 2.210 11.444 1.00 97.19 78 LEU A C 1
ATOM 601 O O . LEU A 1 78 ? -0.485 2.383 10.502 1.00 97.19 78 LEU A O 1
ATOM 605 N N . HIS A 1 79 ? 1.593 2.457 11.351 1.00 97.31 79 HIS A N 1
ATOM 606 C CA . HIS A 1 79 ? 2.245 2.833 10.102 1.00 97.31 79 HIS A CA 1
ATOM 607 C C . HIS A 1 79 ? 3.203 1.730 9.657 1.00 97.31 79 HIS A C 1
ATOM 609 O O . HIS A 1 79 ? 4.183 1.431 10.335 1.00 97.31 79 HIS A O 1
ATOM 615 N N . ILE A 1 80 ? 2.914 1.124 8.507 1.00 97.00 80 ILE A N 1
ATOM 616 C CA . ILE A 1 80 ? 3.776 0.144 7.847 1.00 97.00 80 ILE A CA 1
ATOM 617 C C . ILE A 1 80 ? 4.543 0.864 6.740 1.00 97.00 80 ILE A C 1
ATOM 619 O O . ILE A 1 80 ? 3.945 1.417 5.815 1.00 97.00 80 ILE A O 1
ATOM 623 N N . HIS A 1 81 ? 5.872 0.843 6.819 1.00 95.44 81 HIS A N 1
ATOM 624 C CA . HIS A 1 81 ? 6.742 1.507 5.854 1.00 95.44 81 HIS A CA 1
ATOM 625 C C . HIS A 1 81 ? 7.557 0.476 5.070 1.00 95.44 81 HIS A C 1
ATOM 627 O O . HIS A 1 81 ? 8.441 -0.175 5.622 1.00 95.44 81 HIS A O 1
ATOM 633 N N . ILE A 1 82 ? 7.242 0.315 3.784 1.00 93.69 82 ILE A N 1
ATOM 634 C CA . ILE A 1 82 ? 7.874 -0.654 2.880 1.00 93.69 82 ILE A CA 1
ATOM 635 C C . ILE A 1 82 ? 8.681 0.124 1.842 1.00 93.69 82 ILE A C 1
ATOM 637 O O . ILE A 1 82 ? 8.295 0.232 0.679 1.00 93.69 82 ILE A O 1
ATOM 641 N N . VAL A 1 83 ? 9.789 0.719 2.274 1.00 88.56 83 VAL A N 1
ATOM 642 C CA . VAL A 1 83 ? 10.701 1.477 1.404 1.00 88.56 83 VAL A CA 1
ATOM 643 C C . VAL A 1 83 ? 12.152 1.184 1.770 1.00 88.56 83 VAL A C 1
ATOM 645 O O . VAL A 1 83 ? 12.429 0.604 2.819 1.00 88.56 83 VAL A O 1
ATOM 648 N N . VAL A 1 84 ? 13.078 1.601 0.909 1.00 78.19 84 VAL A N 1
ATOM 649 C CA . VAL A 1 84 ? 14.507 1.646 1.243 1.00 78.19 8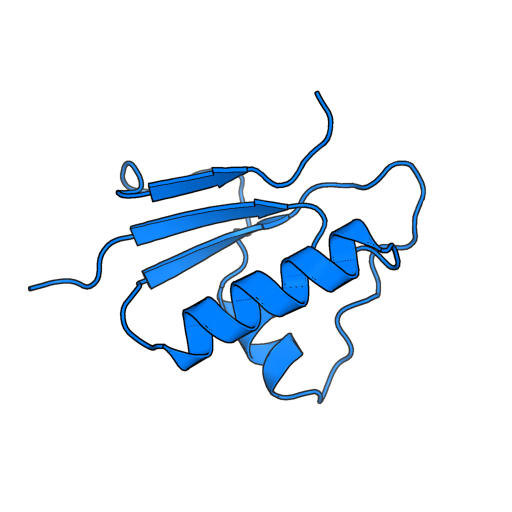4 VAL A CA 1
ATOM 650 C C . VAL A 1 84 ? 14.840 3.042 1.793 1.00 78.19 84 VAL A C 1
ATOM 652 O O . VAL A 1 84 ? 14.308 4.008 1.240 1.00 78.19 84 VAL A O 1
ATOM 655 N N . PRO A 1 85 ? 15.651 3.147 2.868 1.00 61.34 85 PRO A N 1
ATOM 656 C CA . PRO A 1 85 ? 16.097 4.420 3.444 1.00 61.34 85 PRO A CA 1
ATOM 657 C C . PRO A 1 85 ? 16.880 5.311 2.476 1.00 61.34 85 PRO A C 1
ATOM 659 O O . PRO A 1 85 ? 17.635 4.759 1.642 1.00 61.34 85 PRO A O 1
#

Radius of gyration: 12.35 Å; chains: 1; bounding box: 32×23×32 Å